Protein 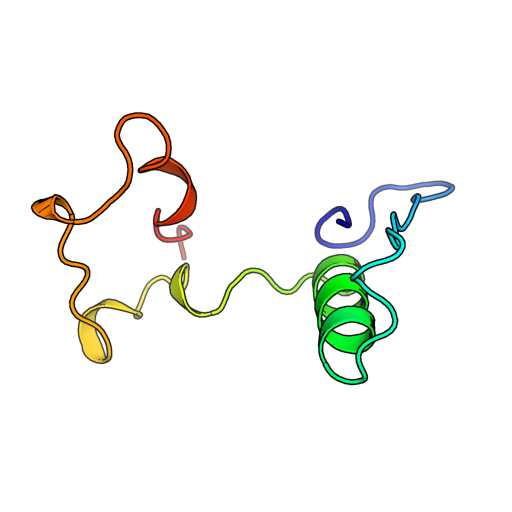AF-A0A2L2Z7D0-F1 (afdb_monomer)

Radius of gyration: 14.09 Å; Cα contacts (8 Å, |Δi|>4): 58; chains: 1; bounding box: 32×31×34 Å

Foldseek 3Di:
DWAAEDPPDDTDQDQDPVQPDPPNVVVSVNRHNHDDPPLQAPCNVVPDDDPVVPDDPPCVVSNHHDDD

Secondary structure (DSSP, 8-state):
---SS--SS-------TT--STTHHHHHHHHH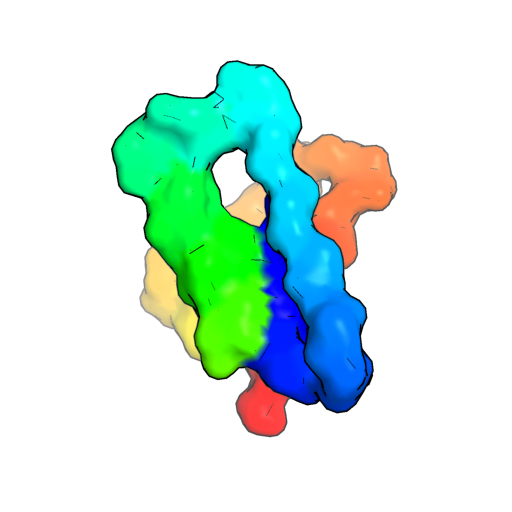HT---GGG-TTGGGT----GGGSPTT-GGGGPPPP-

Mean predicted aligned error: 5.56 Å

Solvent-accessible surface area (backbone atoms only — not comparable to full-atom values): 4411 Å² total; per-residue (Å²): 87,46,56,69,24,88,81,71,84,89,77,75,72,51,76,54,93,83,33,83,42,86,67,45,49,57,50,38,48,39,17,41,73,50,46,74,65,73,76,25,38,68,65,32,74,85,81,51,87,83,66,68,90,76,51,64,88,93,51,64,77,80,65,48,60,44,80,127

Sequence (68 aa):
YSHVGKTLGDQPLSLGAVCYKIGSLPHDLGLSVGFFHELSRSDRDDYLIIHYENIQKGTEDQFVKLRP

pLDDT: mean 87.11, std 10.37, range [57.78, 97.75]

InterPro domains:
  IPR001506 Peptidase M12A [PF01400] (1-66)
  IPR001506 Peptidase M12A [PR00480] (19-37)
  IPR001506 Peptidase M12A [PR00480] (38-55)
  IPR001506 Peptidase M12A [PS51864] (1-68)
  IPR024079 Metallopeptidase, catalytic domain superfamily [G3DSA:3.40.390.10] (1-68)

Organism: Parasteatoda tepidariorum (NCBI:txid114398)

Nearest PDB structures (foldseek):
  3edg-assembly1_A  TM=9.340E-01  e=9.755E-05  Homo sapiens
  7uai-assembly1_C  TM=9.636E-01  e=8.082E-04  Homo sapiens
  6bsl-assembly2_B  TM=9.270E-01  e=8.082E-04  Homo sapiens
  7uai-assembly1_D  TM=9.744E-01  e=2.509E-03  Homo sapiens
  7uaf-assembly1_C  TM=8.643E-01  e=1.371E-03  Homo sapiens

Structure (mmCIF, N/CA/C/O backbone):
data_AF-A0A2L2Z7D0-F1
#
_entry.id   AF-A0A2L2Z7D0-F1
#
loop_
_atom_site.group_PDB
_atom_site.id
_atom_site.type_symbol
_atom_site.label_atom_id
_atom_site.label_alt_id
_atom_site.label_comp_id
_atom_site.label_asym_id
_atom_site.label_entity_id
_atom_site.label_seq_id
_atom_site.pdbx_PDB_ins_code
_atom_site.Cartn_x
_atom_site.Cartn_y
_atom_site.Cartn_z
_atom_site.occupancy
_atom_site.B_iso_or_equiv
_atom_site.auth_seq_id
_atom_site.auth_comp_id
_atom_site.auth_asym_id
_atom_site.auth_atom_id
_atom_site.pdbx_PDB_model_num
ATOM 1 N N . TYR A 1 1 ? 8.768 5.678 -2.077 1.00 74.19 1 TYR A N 1
ATOM 2 C CA . TYR A 1 1 ? 7.355 6.102 -2.250 1.00 74.19 1 TYR A CA 1
ATOM 3 C C . TYR A 1 1 ? 7.133 6.491 -3.695 1.00 74.19 1 TYR A C 1
ATOM 5 O O . TYR A 1 1 ? 7.947 7.234 -4.244 1.00 74.19 1 TYR A O 1
ATOM 13 N N . SER A 1 2 ? 6.030 6.018 -4.274 1.00 79.06 2 SER A N 1
ATOM 14 C CA . SER A 1 2 ? 5.549 6.404 -5.600 1.00 79.06 2 SER A CA 1
ATOM 15 C C . SER A 1 2 ? 4.030 6.554 -5.599 1.00 79.06 2 SER A C 1
ATOM 17 O O . SER A 1 2 ? 3.348 5.939 -4.775 1.00 79.06 2 SER A O 1
ATOM 19 N N . HIS A 1 3 ? 3.504 7.320 -6.552 1.00 84.00 3 HIS A N 1
ATOM 20 C CA . HIS A 1 3 ? 2.085 7.274 -6.891 1.00 84.00 3 HIS A CA 1
ATOM 21 C C . HIS A 1 3 ? 1.737 5.964 -7.606 1.00 84.00 3 HIS A C 1
ATOM 23 O O . HIS A 1 3 ? 2.598 5.326 -8.215 1.00 84.00 3 HIS A O 1
ATOM 29 N N . VAL A 1 4 ? 0.462 5.574 -7.532 1.00 86.06 4 VAL A N 1
ATOM 30 C CA . VAL A 1 4 ? -0.023 4.378 -8.220 1.00 86.06 4 VAL A CA 1
ATOM 31 C C . VAL A 1 4 ? -0.505 4.730 -9.624 1.00 86.06 4 VAL A C 1
ATOM 33 O O . VAL A 1 4 ? -1.435 5.520 -9.786 1.00 86.06 4 VAL A O 1
ATOM 36 N N . GLY A 1 5 ? 0.115 4.116 -10.631 1.00 90.56 5 GLY A N 1
ATOM 37 C CA . GLY A 1 5 ? -0.217 4.311 -12.042 1.00 90.56 5 GLY A CA 1
ATOM 38 C C . GLY A 1 5 ? 0.212 5.672 -12.607 1.00 90.56 5 GLY A C 1
ATOM 39 O O . GLY A 1 5 ? 0.958 6.429 -11.992 1.00 90.56 5 GLY A O 1
ATOM 40 N N . LYS A 1 6 ? -0.262 5.982 -13.821 1.00 90.00 6 LYS A N 1
ATOM 41 C CA . LYS A 1 6 ? 0.102 7.204 -14.556 1.00 90.00 6 LYS A CA 1
ATOM 42 C C . LYS A 1 6 ? -0.628 8.429 -14.001 1.00 90.00 6 LYS A C 1
ATOM 44 O O . LYS A 1 6 ? -1.843 8.534 -14.154 1.00 90.00 6 LYS A O 1
ATOM 49 N N . THR A 1 7 ? 0.116 9.410 -13.490 1.00 83.25 7 THR A N 1
ATOM 50 C CA . THR A 1 7 ? -0.457 10.639 -12.902 1.00 83.25 7 THR A CA 1
ATOM 51 C C . THR A 1 7 ? -0.506 11.859 -13.832 1.00 83.25 7 THR A C 1
ATOM 53 O O . THR A 1 7 ? -0.884 12.931 -13.376 1.00 83.25 7 THR A O 1
ATOM 56 N N . LEU A 1 8 ? -0.212 11.685 -15.133 1.00 82.50 8 LEU A N 1
ATOM 57 C CA . LEU A 1 8 ? -0.046 12.741 -16.157 1.00 82.50 8 LEU A CA 1
ATOM 58 C C . LEU A 1 8 ? 1.137 13.690 -15.860 1.00 82.50 8 LEU A C 1
ATOM 60 O O . LEU A 1 8 ? 1.287 14.195 -14.757 1.00 82.50 8 LEU A O 1
ATOM 64 N N . GLY A 1 9 ? 1.971 13.960 -16.870 1.00 84.12 9 GLY A N 1
ATOM 65 C CA . GLY A 1 9 ? 3.209 14.731 -16.684 1.00 84.12 9 GLY A CA 1
ATOM 66 C C . GLY A 1 9 ? 4.290 13.956 -15.921 1.00 84.12 9 GLY A C 1
ATOM 67 O O . GLY A 1 9 ? 4.261 12.723 -15.878 1.00 84.12 9 GLY A O 1
ATOM 68 N N . ASP A 1 10 ? 5.253 14.680 -15.352 1.00 87.88 10 ASP A N 1
ATOM 69 C CA . ASP A 1 10 ? 6.359 14.090 -14.595 1.00 87.88 10 ASP A CA 1
ATOM 70 C C . ASP A 1 10 ? 5.867 13.544 -13.248 1.00 87.88 10 ASP A C 1
ATOM 72 O O . ASP A 1 10 ? 5.215 14.250 -12.477 1.00 87.88 10 ASP A O 1
ATOM 76 N N . GLN A 1 11 ? 6.209 12.288 -12.948 1.00 87.44 11 GLN A N 1
ATOM 77 C CA . GLN A 1 11 ? 5.832 11.616 -11.703 1.00 87.44 11 GLN A CA 1
ATOM 78 C C . GLN A 1 11 ? 7.081 11.313 -10.856 1.00 87.44 11 GLN A C 1
ATOM 80 O O . GLN A 1 11 ? 7.947 10.544 -11.285 1.00 87.44 11 GLN A O 1
ATOM 85 N N . PRO A 1 12 ? 7.229 11.926 -9.669 1.00 83.44 12 PRO A N 1
ATOM 86 C CA . PRO A 1 12 ? 8.420 11.741 -8.853 1.00 83.44 12 PRO A CA 1
ATOM 87 C C . PRO A 1 12 ? 8.422 10.373 -8.163 1.00 83.44 12 PRO A C 1
ATOM 89 O O . PRO A 1 12 ? 7.451 9.979 -7.519 1.00 83.44 12 PRO A O 1
ATOM 92 N N . LEU A 1 13 ? 9.562 9.685 -8.240 1.00 81.94 13 LEU A N 1
ATOM 93 C CA . LEU A 1 13 ? 9.849 8.461 -7.497 1.00 81.94 13 LEU A CA 1
ATOM 94 C C . LEU A 1 13 ? 10.800 8.789 -6.343 1.00 81.94 13 LEU A C 1
ATOM 96 O O . LEU A 1 13 ? 11.964 9.123 -6.567 1.00 81.94 13 LEU A O 1
ATOM 100 N N . SER A 1 14 ? 10.318 8.712 -5.102 1.00 80.38 14 SER A N 1
ATOM 101 C CA . SER A 1 14 ? 11.145 9.006 -3.929 1.00 80.38 14 SER A CA 1
ATOM 102 C C . SER A 1 14 ? 11.858 7.748 -3.443 1.00 80.38 14 SER A C 1
ATOM 104 O O . SER A 1 14 ? 11.248 6.878 -2.817 1.00 80.38 14 SER A O 1
ATOM 106 N N . LEU A 1 15 ? 13.161 7.681 -3.717 1.00 75.25 15 LEU A N 1
ATOM 107 C CA . LEU A 1 15 ? 14.060 6.610 -3.294 1.00 75.25 15 LEU A CA 1
ATOM 108 C C . LEU A 1 15 ? 14.948 7.130 -2.158 1.00 75.25 15 LEU A C 1
ATOM 110 O O . LEU A 1 15 ? 16.012 7.703 -2.384 1.00 75.25 15 LEU A O 1
ATOM 114 N N . GLY A 1 16 ? 14.481 6.982 -0.917 1.00 65.12 16 GLY A N 1
ATOM 115 C CA . GLY A 1 16 ? 15.263 7.360 0.263 1.00 65.12 16 GLY A CA 1
ATOM 116 C C . GLY A 1 16 ? 16.530 6.508 0.423 1.00 65.12 16 GLY A C 1
ATOM 117 O O . GLY A 1 16 ? 16.668 5.450 -0.187 1.00 65.12 16 GLY A O 1
ATOM 118 N N . ALA A 1 17 ? 17.444 6.915 1.310 1.00 63.50 17 ALA A N 1
ATOM 119 C CA . ALA A 1 17 ? 18.717 6.213 1.542 1.00 63.50 17 ALA A CA 1
ATOM 120 C C . ALA A 1 17 ? 18.568 4.725 1.943 1.00 63.50 17 ALA A C 1
ATOM 122 O O . ALA A 1 17 ? 19.477 3.929 1.731 1.00 63.50 17 ALA A O 1
ATOM 123 N N . VAL A 1 18 ? 17.411 4.325 2.484 1.00 57.78 18 VAL A N 1
ATOM 124 C CA . VAL A 1 18 ? 17.101 2.939 2.891 1.00 57.78 18 VAL A CA 1
ATOM 125 C C . VAL A 1 18 ? 16.495 2.108 1.739 1.00 57.78 18 VAL A C 1
ATOM 127 O O . VAL A 1 18 ? 16.388 0.886 1.846 1.00 57.78 18 VAL A O 1
ATOM 130 N N . CYS A 1 19 ? 16.150 2.746 0.615 1.00 59.38 19 CYS A N 1
ATOM 131 C CA . CYS A 1 19 ? 15.483 2.135 -0.539 1.00 59.38 19 CYS A CA 1
ATOM 132 C C . CYS A 1 19 ? 16.450 1.549 -1.583 1.00 59.38 19 CYS A C 1
ATOM 134 O O . CYS A 1 19 ? 15.990 0.928 -2.534 1.00 59.38 19 CYS A O 1
ATOM 136 N N . TYR A 1 20 ? 17.773 1.648 -1.401 1.00 60.97 20 TYR A N 1
ATOM 137 C CA . TYR A 1 20 ? 18.774 1.012 -2.284 1.00 60.97 20 TYR A CA 1
ATOM 138 C C . TYR A 1 20 ? 18.905 -0.511 -2.090 1.00 60.97 20 TYR A C 1
ATOM 140 O O . TYR A 1 20 ? 19.884 -1.130 -2.506 1.00 60.97 20 TYR A O 1
ATOM 148 N N . LYS A 1 21 ? 17.925 -1.141 -1.441 1.00 68.62 21 LYS A N 1
ATOM 149 C CA . LYS A 1 21 ? 17.830 -2.597 -1.336 1.00 68.62 21 LYS A CA 1
ATOM 150 C C . LYS A 1 21 ? 17.185 -3.140 -2.609 1.00 68.62 21 LYS A C 1
ATOM 152 O O . LYS A 1 21 ? 16.212 -2.568 -3.096 1.00 68.62 21 LYS A O 1
ATOM 157 N N . ILE A 1 22 ? 17.675 -4.284 -3.095 1.00 75.19 22 ILE A N 1
ATOM 158 C CA . ILE A 1 22 ? 17.221 -4.925 -4.345 1.00 75.19 22 ILE A CA 1
ATOM 159 C C . ILE A 1 22 ? 15.692 -5.103 -4.410 1.00 75.19 22 ILE A C 1
ATOM 161 O O . ILE A 1 22 ? 15.143 -5.057 -5.499 1.00 75.19 22 ILE A O 1
ATOM 165 N N . GLY A 1 23 ? 14.992 -5.257 -3.279 1.00 74.25 23 GLY A N 1
ATOM 166 C CA . GLY A 1 23 ? 13.526 -5.387 -3.253 1.00 74.25 23 GLY A CA 1
ATOM 167 C C . GLY A 1 23 ? 12.740 -4.068 -3.224 1.00 74.25 23 GLY A C 1
ATOM 168 O O . GLY A 1 23 ? 11.611 -4.021 -3.703 1.00 74.25 23 GLY A O 1
ATOM 169 N N . SER A 1 24 ? 13.316 -2.985 -2.698 1.00 77.38 24 SER A N 1
ATOM 170 C CA . SER A 1 24 ? 12.600 -1.712 -2.521 1.00 77.38 24 SER A CA 1
ATOM 171 C C . SER A 1 24 ? 12.454 -0.938 -3.832 1.00 77.38 24 SER A C 1
ATOM 173 O O . SER A 1 24 ? 11.414 -0.331 -4.069 1.00 77.38 24 SER A O 1
ATOM 175 N N . LEU A 1 25 ? 13.460 -1.012 -4.710 1.00 82.00 25 LEU A N 1
ATOM 176 C CA . LEU A 1 25 ? 13.416 -0.391 -6.037 1.00 82.00 25 LEU A CA 1
ATOM 177 C C . LEU A 1 25 ? 12.304 -0.989 -6.928 1.00 82.00 25 LEU A C 1
ATOM 179 O O . LEU A 1 25 ? 11.466 -0.225 -7.406 1.00 82.00 25 LEU A O 1
ATOM 183 N N . PRO A 1 26 ? 12.217 -2.323 -7.123 1.00 83.81 26 PRO A N 1
ATOM 184 C CA . PRO A 1 26 ? 11.114 -2.931 -7.863 1.00 83.81 26 PRO A CA 1
ATOM 185 C C . PRO A 1 26 ? 9.744 -2.666 -7.240 1.00 83.81 26 PRO A C 1
ATOM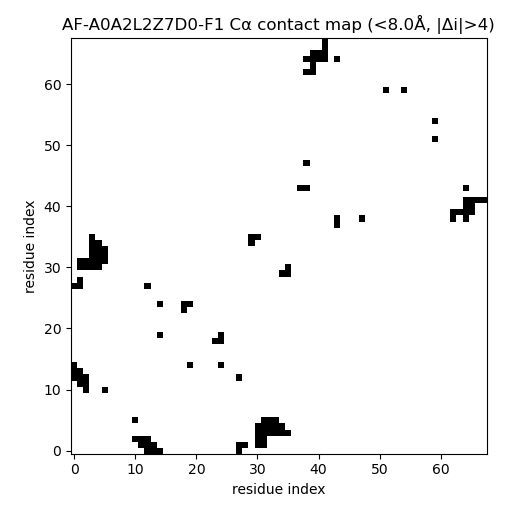 187 O O . PRO A 1 26 ? 8.781 -2.492 -7.978 1.00 83.81 26 PRO A O 1
ATOM 190 N N . HIS A 1 27 ? 9.643 -2.611 -5.908 1.00 85.50 27 HIS A N 1
ATOM 191 C CA . HIS A 1 27 ? 8.386 -2.303 -5.225 1.00 85.50 27 HIS A CA 1
ATOM 192 C C . HIS A 1 27 ? 7.855 -0.914 -5.607 1.00 85.50 27 HIS A C 1
ATOM 194 O O . HIS A 1 27 ? 6.725 -0.790 -6.075 1.00 85.50 27 HIS A O 1
ATOM 200 N N . ASP A 1 28 ? 8.688 0.120 -5.473 1.00 83.81 28 ASP A N 1
ATOM 201 C CA . ASP A 1 28 ? 8.319 1.502 -5.799 1.00 83.81 28 ASP A CA 1
ATOM 202 C C . ASP A 1 28 ? 8.048 1.687 -7.315 1.00 83.81 28 ASP A C 1
ATOM 204 O O . ASP A 1 28 ? 7.179 2.469 -7.720 1.00 83.81 28 ASP A O 1
ATOM 208 N N . LEU A 1 29 ? 8.725 0.918 -8.177 1.00 85.81 29 LEU A N 1
ATOM 209 C CA . LEU A 1 29 ? 8.399 0.847 -9.607 1.00 85.81 29 LEU A CA 1
ATOM 210 C C . LEU A 1 29 ? 7.052 0.161 -9.867 1.00 85.81 29 LEU A C 1
ATOM 212 O O . LEU A 1 29 ? 6.285 0.643 -10.697 1.00 85.81 29 LEU A O 1
ATOM 216 N N . GLY A 1 30 ? 6.734 -0.919 -9.151 1.00 85.56 30 GLY A N 1
ATOM 217 C CA . GLY A 1 30 ? 5.450 -1.614 -9.251 1.00 85.56 30 GLY A CA 1
ATOM 218 C C . GLY A 1 30 ? 4.268 -0.696 -8.942 1.00 85.56 30 GLY A C 1
ATOM 219 O O . GLY A 1 30 ? 3.288 -0.690 -9.688 1.00 85.56 30 GLY A O 1
ATOM 220 N N . LEU A 1 31 ? 4.406 0.161 -7.925 1.00 87.81 31 LEU A N 1
ATOM 221 C CA . LEU A 1 31 ? 3.434 1.223 -7.649 1.00 87.81 31 LEU A CA 1
ATOM 222 C C . LEU A 1 31 ? 3.232 2.110 -8.888 1.00 87.81 31 LEU A C 1
ATOM 224 O O . LEU A 1 31 ? 2.119 2.240 -9.389 1.00 87.81 31 LEU A O 1
ATOM 228 N N . SER A 1 32 ? 4.321 2.610 -9.472 1.00 87.88 32 SER A N 1
ATOM 229 C CA . SER A 1 32 ? 4.292 3.473 -10.667 1.00 87.88 32 SER A CA 1
ATOM 230 C C . SER A 1 32 ? 3.634 2.816 -11.890 1.00 87.88 32 SER A C 1
ATOM 232 O O . SER A 1 32 ? 3.038 3.503 -12.719 1.00 87.88 32 SER A O 1
ATOM 234 N N . VAL A 1 33 ? 3.729 1.488 -12.013 1.00 90.62 33 VAL A N 1
ATOM 235 C CA . VAL A 1 33 ? 3.037 0.711 -13.056 1.00 90.62 33 VAL A CA 1
ATOM 236 C C . VAL A 1 33 ? 1.523 0.672 -12.819 1.00 90.62 33 VAL A C 1
ATOM 238 O O . VAL A 1 33 ? 0.759 0.632 -13.781 1.00 90.62 33 VAL A O 1
ATOM 241 N N . GLY A 1 34 ? 1.080 0.725 -11.563 1.00 89.44 34 GLY A N 1
ATOM 242 C CA . GLY A 1 34 ? -0.335 0.669 -11.191 1.00 89.44 34 GLY A CA 1
ATOM 243 C C . GLY A 1 34 ? -0.676 -0.418 -10.177 1.00 89.44 34 GLY A C 1
ATOM 244 O O . GLY A 1 34 ? -1.855 -0.629 -9.902 1.00 89.44 34 GLY A O 1
ATOM 245 N N . PH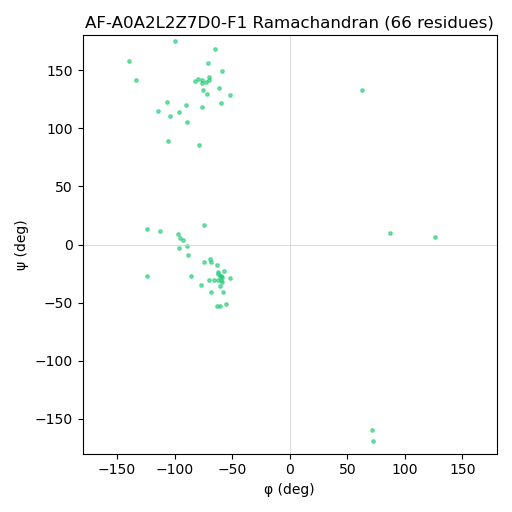E A 1 35 ? 0.316 -1.116 -9.626 1.00 91.31 35 PHE A N 1
ATOM 246 C CA . PHE A 1 35 ? 0.065 -2.101 -8.582 1.00 91.31 35 PHE A CA 1
ATOM 247 C C . PHE A 1 35 ? -0.120 -1.421 -7.230 1.00 91.31 35 PHE A C 1
ATOM 249 O O . PHE A 1 35 ? 0.568 -0.463 -6.894 1.00 91.31 35 PHE A O 1
ATOM 256 N N . PHE A 1 36 ? -1.037 -1.953 -6.435 1.00 91.62 36 PHE A N 1
ATOM 257 C CA . PHE A 1 36 ? -1.167 -1.617 -5.023 1.00 91.62 36 PHE A CA 1
ATOM 258 C C . PHE A 1 36 ? -0.507 -2.703 -4.171 1.00 91.62 36 PHE A C 1
ATOM 260 O O . PHE A 1 36 ? -0.044 -3.722 -4.687 1.00 91.62 36 PHE A O 1
ATOM 267 N N . HIS A 1 37 ? -0.452 -2.500 -2.855 1.00 94.19 37 HIS A N 1
ATOM 268 C CA . HIS A 1 37 ? 0.018 -3.541 -1.946 1.00 94.19 37 HIS A CA 1
ATOM 269 C C . HIS A 1 37 ? -0.880 -4.775 -2.019 1.00 94.19 37 HIS A C 1
ATOM 271 O O . HIS A 1 37 ? -2.102 -4.672 -1.959 1.00 94.19 37 HIS A O 1
ATOM 277 N N . GLU A 1 38 ? -0.264 -5.954 -2.094 1.00 94.00 38 GLU A N 1
ATOM 278 C CA . GLU A 1 38 ? -0.979 -7.229 -2.239 1.00 94.00 38 GLU A CA 1
ATOM 279 C C . GLU A 1 38 ? -1.963 -7.484 -1.081 1.00 94.00 38 GLU A C 1
ATOM 281 O O . GLU A 1 38 ? -3.049 -8.023 -1.276 1.00 94.00 38 GLU A O 1
ATOM 286 N N . LEU A 1 39 ? -1.625 -7.008 0.125 1.00 94.75 39 LEU A N 1
ATOM 287 C CA . LEU A 1 39 ? -2.484 -7.082 1.315 1.00 94.75 39 LEU A CA 1
ATOM 288 C C . LEU A 1 39 ? -3.798 -6.297 1.181 1.00 94.75 39 LEU A C 1
ATOM 290 O O . LEU A 1 39 ? -4.723 -6.516 1.964 1.00 94.75 39 LEU A O 1
ATOM 294 N N . SER A 1 40 ? -3.871 -5.376 0.218 1.00 95.19 40 SER A N 1
ATOM 295 C CA . SER A 1 40 ? -5.044 -4.555 -0.066 1.00 95.19 40 SER A CA 1
ATOM 296 C C . SER A 1 40 ? -5.942 -5.173 -1.136 1.00 95.19 40 SER A C 1
ATOM 298 O O . SER A 1 40 ? -6.924 -4.550 -1.520 1.00 95.19 40 SER A O 1
ATOM 300 N N . ARG A 1 41 ? -5.665 -6.380 -1.641 1.00 96.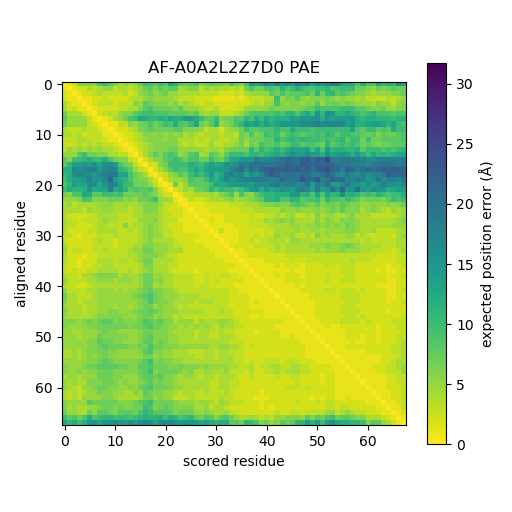31 41 ARG A N 1
ATOM 301 C CA . ARG A 1 41 ? -6.576 -7.043 -2.583 1.00 96.31 41 ARG A CA 1
ATOM 302 C C . ARG A 1 41 ? -7.970 -7.2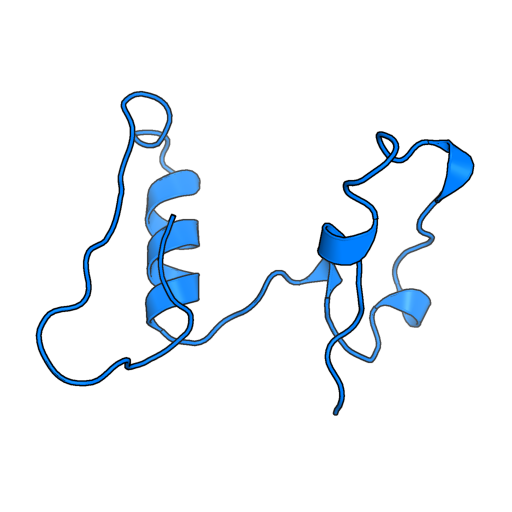53 -1.985 1.00 96.31 41 ARG A C 1
ATOM 304 O O . ARG A 1 41 ? -8.130 -7.460 -0.781 1.00 96.31 41 ARG A O 1
ATOM 311 N N . SER A 1 42 ? -8.988 -7.229 -2.842 1.00 96.56 42 SER A N 1
ATOM 312 C CA . SER A 1 42 ? -10.389 -7.426 -2.448 1.00 96.56 42 SER A CA 1
ATOM 313 C C . SER A 1 42 ? -10.647 -8.819 -1.852 1.00 96.56 42 SER A C 1
ATOM 315 O O . SER A 1 42 ? -11.468 -8.944 -0.938 1.00 96.56 42 SER A O 1
ATOM 317 N N . ASP A 1 43 ? -9.890 -9.824 -2.304 1.00 96.50 43 ASP A N 1
ATOM 318 C CA . ASP A 1 43 ? -9.941 -11.234 -1.894 1.00 96.50 43 ASP A CA 1
ATOM 319 C C . ASP A 1 43 ? -8.929 -11.607 -0.796 1.00 96.50 43 ASP A C 1
ATOM 321 O O . ASP A 1 43 ? -8.812 -12.772 -0.429 1.00 96.50 43 ASP A O 1
ATOM 325 N N . ARG A 1 44 ? -8.187 -10.644 -0.230 1.00 96.88 44 ARG A N 1
ATOM 326 C CA . ARG A 1 44 ? -7.070 -10.957 0.682 1.00 96.88 44 ARG A CA 1
ATOM 327 C C . ARG A 1 44 ? -7.475 -11.770 1.922 1.00 96.88 44 ARG A C 1
ATOM 329 O O . ARG A 1 44 ? -6.633 -12.478 2.464 1.00 96.88 44 ARG A O 1
ATOM 336 N N . ASP A 1 45 ? -8.723 -11.653 2.386 1.00 96.44 45 ASP A N 1
ATOM 337 C CA . ASP A 1 45 ? -9.222 -12.365 3.577 1.00 96.44 45 ASP A CA 1
ATOM 338 C C . ASP A 1 45 ? -9.326 -13.888 3.354 1.00 96.44 45 ASP A C 1
ATOM 340 O O . ASP A 1 45 ? -9.387 -14.637 4.324 1.00 96.44 45 ASP A O 1
ATOM 344 N N . ASP A 1 46 ? -9.267 -14.357 2.102 1.00 97.50 46 ASP A N 1
ATOM 3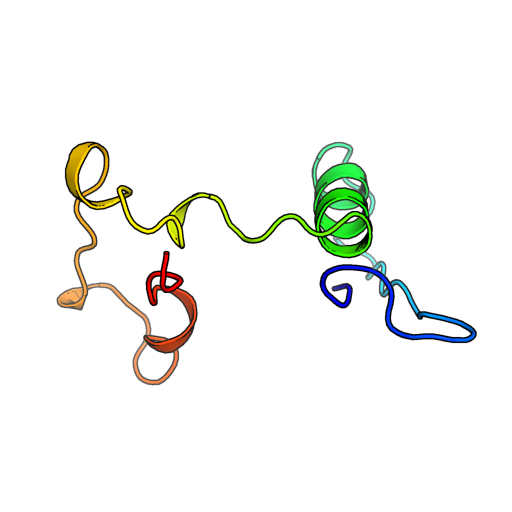45 C CA . ASP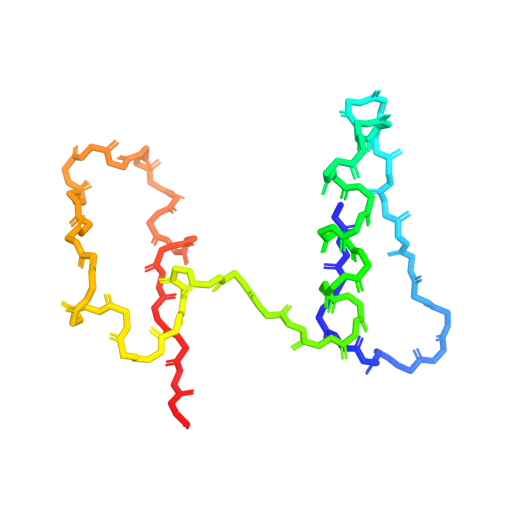 A 1 46 ? -9.193 -15.789 1.779 1.00 97.50 46 ASP A CA 1
ATOM 346 C C . ASP A 1 46 ? -7.793 -16.375 2.061 1.00 97.50 46 ASP A C 1
ATOM 348 O O . ASP A 1 46 ? -7.618 -17.592 2.127 1.00 97.50 46 ASP A O 1
ATOM 352 N N . TYR A 1 47 ? -6.786 -15.510 2.239 1.00 97.31 47 TYR A N 1
ATOM 353 C CA . TYR A 1 47 ? -5.374 -15.886 2.363 1.00 97.31 47 TYR A CA 1
ATOM 354 C C . TYR A 1 47 ? -4.716 -15.375 3.650 1.00 97.31 47 TYR A C 1
ATOM 356 O O . TYR A 1 47 ? -3.736 -15.962 4.109 1.00 97.31 47 TYR A O 1
ATOM 364 N N . LEU A 1 48 ? -5.208 -14.271 4.219 1.00 95.88 48 LEU A N 1
ATOM 365 C CA . LEU A 1 48 ? -4.576 -13.556 5.326 1.00 95.88 48 LEU A CA 1
ATOM 366 C C . LEU A 1 48 ? -5.588 -13.200 6.416 1.00 95.88 48 LEU A C 1
ATOM 368 O O . LEU A 1 48 ? -6.688 -12.735 6.133 1.00 95.88 48 LEU A O 1
ATOM 372 N N . ILE A 1 49 ? -5.153 -13.307 7.673 1.00 96.44 49 ILE A N 1
ATOM 373 C CA . ILE A 1 49 ? -5.856 -12.750 8.834 1.00 96.44 49 ILE A CA 1
ATOM 374 C C . ILE A 1 49 ? -5.078 -11.523 9.305 1.00 96.44 49 ILE A C 1
ATOM 376 O O . ILE A 1 49 ? -3.894 -11.618 9.633 1.00 96.44 49 ILE A O 1
ATOM 380 N N . ILE A 1 50 ? -5.740 -10.366 9.346 1.00 95.50 50 ILE A N 1
ATOM 381 C CA . ILE A 1 50 ? -5.157 -9.139 9.892 1.00 95.50 50 ILE A CA 1
ATOM 382 C C . ILE A 1 50 ? -5.603 -8.981 11.344 1.00 95.50 50 ILE A C 1
ATOM 384 O O . ILE A 1 50 ? -6.779 -8.761 11.626 1.00 95.50 50 ILE A O 1
ATOM 388 N N . HIS A 1 51 ? -4.642 -9.069 12.257 1.00 96.69 51 HIS A N 1
ATOM 389 C CA . HIS A 1 51 ? -4.830 -8.802 13.680 1.00 96.69 51 HIS A CA 1
ATOM 390 C C . HIS A 1 51 ? -4.832 -7.291 13.932 1.00 96.69 51 HIS A C 1
ATOM 392 O O . HIS A 1 51 ? -3.785 -6.701 14.207 1.00 96.69 51 HIS A O 1
ATOM 398 N N . TYR A 1 52 ? -5.997 -6.653 13.788 1.00 95.56 52 TYR A N 1
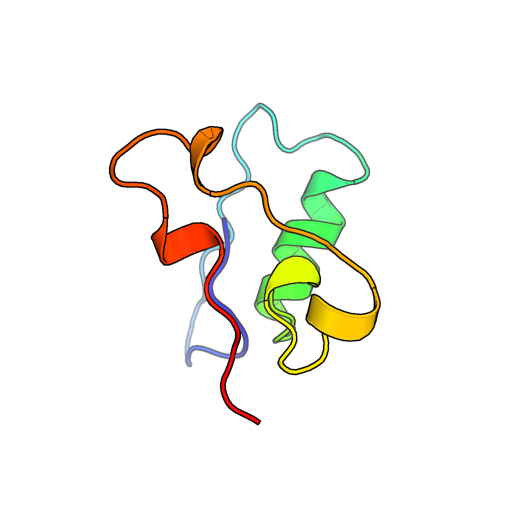ATOM 399 C CA . TYR A 1 52 ? -6.149 -5.199 13.930 1.00 95.56 52 TYR A CA 1
ATOM 400 C C . TYR A 1 52 ? -5.731 -4.681 15.313 1.00 95.56 52 TYR A C 1
ATOM 402 O O . TYR A 1 52 ? -5.261 -3.555 15.430 1.00 95.56 52 TYR A O 1
ATOM 410 N N . GLU A 1 53 ? -5.820 -5.514 16.347 1.00 97.19 53 GLU A N 1
ATOM 411 C CA . GLU A 1 53 ? -5.345 -5.234 17.702 1.00 97.19 53 GLU A CA 1
ATOM 412 C C . GLU A 1 53 ? -3.828 -4.998 17.794 1.00 97.19 53 GLU A C 1
ATOM 414 O O . GLU A 1 53 ? -3.367 -4.328 18.716 1.00 97.19 53 GLU A O 1
ATOM 419 N N . ASN A 1 54 ? -3.060 -5.518 16.830 1.00 97.50 54 ASN A N 1
ATOM 420 C CA . ASN A 1 54 ? -1.607 -5.366 16.763 1.00 97.50 54 ASN A CA 1
ATOM 421 C C . ASN A 1 54 ? -1.174 -4.213 15.846 1.00 97.50 54 ASN A C 1
ATOM 423 O O . ASN A 1 54 ? 0.024 -3.946 15.722 1.00 97.50 54 ASN A O 1
ATOM 427 N N . ILE A 1 55 ? -2.117 -3.539 15.180 1.00 96.69 55 ILE A N 1
ATOM 428 C CA . ILE A 1 55 ? -1.807 -2.412 14.301 1.00 96.69 55 ILE A CA 1
ATOM 429 C C . ILE A 1 55 ? -1.492 -1.181 15.150 1.00 96.69 55 ILE A C 1
ATOM 431 O O . ILE A 1 55 ? -2.148 -0.888 16.151 1.00 96.69 55 ILE A O 1
ATOM 435 N N . GLN A 1 56 ? -0.474 -0.430 14.732 1.00 97.75 56 GLN A N 1
ATOM 436 C CA . GLN A 1 56 ? -0.160 0.851 15.345 1.00 97.75 56 GLN A CA 1
ATOM 437 C C . GLN A 1 56 ? -1.358 1.800 15.206 1.00 97.75 56 GLN A C 1
ATOM 439 O O . GLN A 1 56 ? -1.788 2.120 14.097 1.00 97.75 56 GLN A O 1
ATOM 444 N N . LYS A 1 57 ? -1.865 2.282 16.343 1.00 97.06 57 LYS A N 1
ATOM 445 C CA . LYS A 1 57 ? -3.038 3.158 16.394 1.00 97.06 57 LYS A CA 1
ATOM 446 C C . LYS A 1 57 ? -2.890 4.366 15.461 1.00 97.06 57 LYS A C 1
ATOM 448 O O . LYS A 1 57 ? -1.903 5.097 15.560 1.00 97.06 57 LYS A O 1
ATOM 453 N N . GLY A 1 58 ? -3.896 4.600 14.620 1.00 96.44 58 GLY A N 1
ATOM 454 C CA . GLY A 1 58 ? -3.930 5.693 13.644 1.00 96.44 58 GLY A CA 1
ATOM 455 C C . GLY A 1 58 ? -3.288 5.370 12.290 1.00 96.44 58 GLY A C 1
ATOM 456 O O . GLY A 1 58 ? -3.080 6.291 11.506 1.00 96.44 58 GLY A O 1
ATOM 457 N N . THR A 1 59 ? -2.947 4.104 12.030 1.00 95.94 59 THR A N 1
ATOM 458 C CA . THR A 1 59 ? -2.398 3.624 10.743 1.00 95.94 59 THR A CA 1
ATOM 459 C C . THR A 1 59 ? -3.226 2.489 10.131 1.00 95.94 59 THR A C 1
ATOM 461 O O . THR A 1 59 ? -2.789 1.798 9.212 1.00 95.94 59 THR A O 1
ATOM 464 N N . GLU A 1 60 ? -4.435 2.264 10.646 1.00 95.25 60 GLU A N 1
ATOM 465 C CA . GLU A 1 60 ? -5.337 1.191 10.223 1.00 95.25 60 GLU A CA 1
ATOM 466 C C . GLU A 1 60 ? -5.762 1.333 8.751 1.00 95.25 60 GLU A C 1
ATOM 468 O O . GLU A 1 60 ? -6.057 0.336 8.089 1.00 95.25 60 GLU A O 1
ATOM 473 N N . ASP A 1 61 ? -5.740 2.558 8.217 1.00 93.62 61 ASP A N 1
ATOM 474 C CA . ASP A 1 61 ? -6.036 2.878 6.819 1.00 93.62 61 ASP A CA 1
ATOM 475 C C . ASP A 1 61 ? -5.074 2.192 5.834 1.00 93.62 61 ASP A C 1
ATOM 477 O O . ASP A 1 61 ? -5.474 1.849 4.721 1.00 93.62 61 ASP A O 1
ATOM 481 N N . GLN A 1 62 ? -3.846 1.889 6.266 1.00 92.94 62 GLN A N 1
ATOM 482 C CA . GLN A 1 62 ? -2.837 1.194 5.458 1.00 92.94 62 GLN A CA 1
ATOM 483 C C . GLN A 1 62 ? -3.188 -0.277 5.180 1.00 92.94 62 GLN A C 1
ATOM 485 O O . GLN A 1 62 ? -2.571 -0.906 4.325 1.00 92.94 62 GLN A O 1
ATOM 490 N N . PHE A 1 63 ? -4.183 -0.834 5.880 1.00 95.50 63 PHE A N 1
ATOM 491 C CA . PHE A 1 63 ? -4.593 -2.241 5.777 1.00 95.50 63 PHE A CA 1
ATOM 492 C C . PHE A 1 63 ? -5.992 -2.420 5.166 1.00 95.50 63 PHE A C 1
ATOM 494 O O . PHE A 1 63 ? -6.578 -3.510 5.227 1.00 95.50 63 PHE A O 1
ATOM 501 N N . VAL A 1 64 ? -6.547 -1.350 4.590 1.00 93.88 64 VAL A N 1
ATOM 502 C CA . VAL A 1 64 ? -7.860 -1.354 3.937 1.00 93.88 64 VAL A CA 1
ATOM 503 C C . VAL A 1 64 ? -7.796 -2.105 2.603 1.00 93.88 64 VAL A C 1
ATOM 505 O O . VAL A 1 64 ? -6.834 -1.988 1.841 1.00 93.88 64 VAL A O 1
ATOM 508 N N . LYS A 1 65 ? -8.850 -2.881 2.316 1.00 94.94 65 LYS A N 1
ATOM 509 C CA . LYS A 1 65 ? -9.030 -3.562 1.029 1.00 94.94 65 LYS A CA 1
ATOM 510 C C . LYS A 1 65 ? -9.483 -2.582 -0.049 1.00 94.94 65 LYS A C 1
ATOM 512 O O . LYS A 1 65 ? -10.335 -1.724 0.184 1.00 94.94 65 LYS A O 1
ATOM 517 N N . LEU A 1 66 ? -8.968 -2.768 -1.252 1.00 90.06 66 LEU A N 1
ATOM 518 C CA . LEU A 1 66 ? -9.442 -2.113 -2.455 1.00 90.06 66 LEU A CA 1
ATOM 519 C C . LEU A 1 66 ? -10.814 -2.664 -2.827 1.00 90.06 66 LEU A C 1
ATOM 521 O O . LEU A 1 66 ? -11.112 -3.848 -2.649 1.00 90.06 66 LEU A O 1
ATOM 525 N N . ARG A 1 67 ? -11.654 -1.772 -3.347 1.00 84.88 67 ARG A N 1
ATOM 526 C CA . ARG A 1 67 ? -12.925 -2.170 -3.945 1.00 84.88 67 ARG A CA 1
ATOM 527 C C . ARG A 1 67 ? -12.644 -2.901 -5.267 1.00 84.88 67 ARG A C 1
ATOM 529 O O . ARG A 1 67 ? -11.703 -2.497 -5.951 1.00 84.88 67 ARG A O 1
ATOM 536 N N . PRO A 1 68 ? -13.408 -3.960 -5.584 1.00 70.44 68 PRO A N 1
ATOM 537 C CA . PRO A 1 68 ? -13.324 -4.623 -6.881 1.00 70.44 68 PRO A CA 1
ATOM 538 C C . PRO A 1 68 ? -13.696 -3.677 -8.028 1.00 70.44 68 PRO A C 1
ATOM 540 O O . PRO A 1 68 ? -14.492 -2.734 -7.790 1.00 70.44 68 PRO A O 1
#